Protein AF-A0A7J4ABH6-F1 (afdb_monomer_lite)

Structure (mmCIF, N/CA/C/O backbone):
data_AF-A0A7J4ABH6-F1
#
_entry.id   AF-A0A7J4ABH6-F1
#
loop_
_atom_site.group_PDB
_atom_site.id
_atom_site.type_symbol
_atom_site.label_atom_id
_atom_site.label_alt_id
_atom_site.label_comp_id
_atom_site.label_asym_id
_atom_site.label_entity_id
_atom_site.label_seq_id
_atom_site.pdbx_PDB_ins_code
_atom_site.Cartn_x
_atom_site.Cartn_y
_atom_site.Cartn_z
_atom_site.occupancy
_atom_site.B_iso_or_equiv
_atom_site.auth_seq_id
_atom_site.auth_comp_id
_atom_site.auth_asym_id
_atom_site.auth_atom_id
_atom_site.pdbx_PDB_model_num
ATOM 1 N N . MET A 1 1 ? -13.535 11.630 17.125 1.00 66.50 1 MET A N 1
ATOM 2 C CA . MET A 1 1 ? -12.906 10.490 16.411 1.00 66.50 1 MET A CA 1
ATOM 3 C C . MET A 1 1 ? -11.639 10.083 17.143 1.00 66.50 1 MET A C 1
ATOM 5 O O . MET A 1 1 ? -10.969 10.956 17.675 1.00 66.50 1 MET A O 1
ATOM 9 N N . LYS A 1 2 ? -11.321 8.786 17.200 1.00 84.56 2 LYS A N 1
ATOM 10 C CA . LYS A 1 2 ? -10.093 8.298 17.848 1.00 84.56 2 LYS A CA 1
ATOM 11 C C . LYS A 1 2 ? -8.873 8.510 16.950 1.00 84.56 2 LYS A C 1
ATOM 13 O O . LYS A 1 2 ? -9.025 8.605 15.733 1.00 84.56 2 LYS A O 1
ATOM 18 N N . SER A 1 3 ? -7.677 8.563 17.536 1.00 87.75 3 SER A N 1
ATOM 19 C CA . SER A 1 3 ? -6.428 8.831 16.804 1.00 87.75 3 SER A CA 1
ATOM 20 C C . SER A 1 3 ? -6.201 7.849 15.651 1.00 87.75 3 SER A C 1
ATOM 22 O O . SER A 1 3 ? -5.916 8.278 14.538 1.00 87.75 3 SER A O 1
ATOM 24 N N . HIS A 1 4 ? -6.423 6.551 15.869 1.00 89.44 4 HIS A N 1
ATOM 25 C CA . HIS A 1 4 ? -6.287 5.533 14.823 1.00 89.44 4 HIS A CA 1
ATOM 26 C C . HIS A 1 4 ? -7.290 5.709 13.667 1.00 89.44 4 HIS A C 1
ATOM 28 O O . HIS A 1 4 ? -6.934 5.428 12.527 1.00 89.44 4 HIS A O 1
ATOM 34 N N . ASN A 1 5 ? -8.501 6.227 13.920 1.00 90.94 5 ASN A N 1
ATOM 35 C CA . ASN A 1 5 ? -9.477 6.527 12.861 1.00 90.94 5 ASN A CA 1
ATOM 36 C C . ASN A 1 5 ? -8.990 7.670 11.971 1.00 90.94 5 ASN A C 1
ATOM 38 O O . ASN A 1 5 ? -9.076 7.578 10.752 1.00 90.94 5 ASN A O 1
ATOM 42 N N . ILE A 1 6 ? -8.486 8.746 12.585 1.00 93.38 6 ILE A N 1
ATOM 43 C CA . ILE A 1 6 ? -7.986 9.924 11.863 1.00 93.38 6 ILE A CA 1
ATOM 44 C C . ILE A 1 6 ? -6.746 9.542 11.054 1.00 93.38 6 ILE A C 1
ATOM 46 O O . ILE A 1 6 ? -6.682 9.817 9.860 1.00 93.38 6 ILE A O 1
ATOM 50 N N . LEU A 1 7 ? -5.791 8.858 11.688 1.00 94.75 7 LEU A N 1
ATOM 51 C CA . LEU A 1 7 ? -4.572 8.407 11.025 1.00 94.75 7 LEU A CA 1
ATOM 52 C C . LEU A 1 7 ? -4.894 7.423 9.901 1.00 94.75 7 LEU A C 1
ATOM 54 O O . LEU A 1 7 ? -4.416 7.609 8.791 1.00 94.75 7 LEU A O 1
ATOM 58 N N . GLY A 1 8 ? -5.757 6.433 10.132 1.00 94.06 8 GLY A N 1
ATOM 59 C CA . GLY A 1 8 ? -6.174 5.502 9.086 1.00 94.06 8 GLY A CA 1
ATOM 60 C C . GLY A 1 8 ? -6.816 6.224 7.902 1.00 94.06 8 GLY A C 1
ATOM 61 O O . GLY A 1 8 ? -6.382 6.036 6.769 1.00 94.06 8 GLY A O 1
ATOM 62 N N . LEU A 1 9 ? -7.771 7.126 8.157 1.00 95.69 9 LEU A N 1
ATOM 63 C CA . LEU A 1 9 ? -8.403 7.938 7.113 1.00 95.69 9 LEU A CA 1
ATOM 64 C C . LEU A 1 9 ? -7.367 8.703 6.280 1.00 95.69 9 LEU A C 1
ATOM 66 O O . LEU A 1 9 ? -7.374 8.582 5.054 1.00 95.69 9 LEU A O 1
ATOM 70 N N . ILE A 1 10 ? -6.467 9.444 6.932 1.00 96.56 10 ILE A N 1
ATOM 71 C CA . ILE A 1 10 ? -5.461 10.278 6.259 1.00 96.56 10 ILE A CA 1
ATOM 72 C C . ILE A 1 10 ? -4.455 9.401 5.509 1.00 96.56 10 ILE A C 1
ATOM 74 O O . ILE A 1 10 ? -4.190 9.628 4.331 1.00 96.56 10 ILE A O 1
ATOM 78 N N . GLY A 1 11 ? -3.927 8.365 6.159 1.00 96.56 11 GLY A N 1
ATOM 79 C CA . GLY A 1 11 ? -2.943 7.463 5.571 1.00 96.56 11 GLY A CA 1
ATOM 80 C C . GLY A 1 11 ? -3.470 6.771 4.315 1.00 96.56 11 GLY A C 1
ATOM 81 O O . GLY A 1 11 ? -2.746 6.657 3.325 1.00 96.56 11 GLY A O 1
ATOM 82 N N . PHE A 1 12 ? -4.742 6.366 4.309 1.00 97.62 12 PHE A N 1
ATOM 83 C CA . PHE A 1 12 ? -5.376 5.789 3.125 1.00 97.62 12 PHE A CA 1
ATOM 84 C C . PHE A 1 12 ? -5.739 6.823 2.051 1.00 97.62 12 PHE A C 1
ATOM 86 O O . PHE A 1 12 ? -5.682 6.482 0.873 1.00 97.62 12 PHE A O 1
ATOM 93 N N . ILE A 1 13 ? -6.007 8.088 2.398 1.00 97.94 13 ILE A N 1
ATOM 94 C CA . ILE A 1 13 ? -6.129 9.167 1.397 1.00 97.94 13 ILE A CA 1
ATOM 95 C C . ILE A 1 13 ? -4.805 9.352 0.650 1.00 97.94 13 ILE A C 1
ATOM 97 O O . ILE A 1 13 ? -4.796 9.353 -0.577 1.00 97.94 13 ILE A O 1
ATOM 101 N N . PHE A 1 14 ? -3.674 9.414 1.360 1.00 97.25 14 PHE A N 1
ATOM 102 C CA . PHE A 1 14 ? -2.357 9.467 0.715 1.00 97.25 14 PHE A CA 1
ATOM 103 C C . PHE A 1 14 ? -2.072 8.216 -0.133 1.00 97.25 14 PHE A C 1
ATOM 105 O O . PHE A 1 14 ? -1.463 8.318 -1.198 1.00 97.25 14 PHE A O 1
ATOM 112 N N . SER A 1 15 ? -2.552 7.039 0.284 1.00 96.69 15 SER A N 1
ATOM 113 C CA . SER A 1 15 ? -2.468 5.822 -0.538 1.00 96.69 15 SER A CA 1
ATOM 114 C C . SER A 1 15 ? -3.276 5.950 -1.831 1.00 96.69 15 SER A C 1
ATOM 116 O O . SER A 1 15 ? -2.798 5.545 -2.885 1.00 96.69 15 SER A O 1
ATOM 118 N N . ALA A 1 16 ? -4.486 6.514 -1.762 1.00 97.12 16 ALA A N 1
ATOM 119 C CA . ALA A 1 16 ? -5.328 6.737 -2.931 1.00 97.12 16 ALA A CA 1
ATOM 120 C C . ALA A 1 16 ? -4.689 7.748 -3.890 1.00 97.12 16 ALA A C 1
ATOM 122 O O . ALA A 1 16 ? -4.628 7.489 -5.085 1.00 97.12 16 ALA A O 1
ATOM 123 N N . ILE A 1 17 ? -4.143 8.852 -3.367 1.00 95.56 17 ILE A N 1
ATOM 124 C CA . ILE A 1 17 ? -3.407 9.845 -4.162 1.00 95.56 17 ILE A CA 1
ATOM 125 C C . ILE A 1 17 ? -2.201 9.192 -4.844 1.00 95.56 17 ILE A C 1
ATOM 127 O O . ILE A 1 17 ? -2.021 9.358 -6.047 1.00 95.56 17 ILE A O 1
ATOM 131 N N . ALA A 1 18 ? -1.412 8.401 -4.110 1.00 94.19 18 ALA A N 1
ATOM 132 C CA . ALA A 1 18 ? -0.262 7.697 -4.673 1.00 94.19 18 ALA A CA 1
ATOM 133 C C . ALA A 1 18 ? -0.680 6.735 -5.792 1.00 94.19 18 ALA A C 1
ATOM 135 O O . ALA A 1 18 ? -0.035 6.687 -6.835 1.00 94.19 18 ALA A O 1
ATOM 136 N N . ALA A 1 19 ? -1.782 6.007 -5.596 1.00 94.62 19 ALA A N 1
ATOM 137 C CA . ALA A 1 19 ? -2.297 5.071 -6.581 1.00 94.62 19 ALA A CA 1
ATOM 138 C C . ALA A 1 19 ? -2.854 5.776 -7.830 1.00 94.62 19 ALA A C 1
ATOM 140 O O . ALA A 1 19 ? -2.557 5.355 -8.941 1.00 94.62 19 ALA A O 1
ATOM 141 N N . ILE A 1 20 ? -3.592 6.879 -7.670 1.00 94.44 20 ILE A N 1
ATOM 142 C CA . ILE A 1 20 ? -4.087 7.695 -8.792 1.00 94.44 20 ILE A CA 1
ATOM 143 C C . ILE A 1 20 ? -2.915 8.257 -9.596 1.00 94.44 20 ILE A C 1
ATOM 145 O O . ILE A 1 20 ? -2.912 8.170 -10.820 1.00 94.44 20 ILE A O 1
ATOM 149 N N . LEU A 1 21 ? -1.897 8.786 -8.916 1.00 92.00 21 LEU A N 1
ATOM 150 C CA . LEU A 1 21 ? -0.690 9.278 -9.570 1.00 92.00 21 LEU A CA 1
ATOM 151 C C . LEU A 1 21 ? 0.060 8.150 -10.290 1.00 92.00 21 LEU A C 1
ATOM 153 O O . LEU A 1 21 ? 0.483 8.349 -11.425 1.00 92.00 21 LEU A O 1
ATOM 157 N N . GLY A 1 22 ? 0.166 6.967 -9.679 1.00 88.62 22 GLY A N 1
ATOM 158 C CA . GLY A 1 22 ? 0.787 5.780 -10.277 1.00 88.62 22 GLY A CA 1
ATOM 159 C C . GLY A 1 22 ? 0.017 5.201 -11.467 1.00 88.62 22 GLY A C 1
ATOM 160 O O . GLY A 1 22 ? 0.624 4.613 -12.355 1.00 88.62 22 GLY A O 1
ATOM 161 N N . ALA A 1 23 ? -1.299 5.421 -11.545 1.00 88.88 23 ALA A N 1
ATOM 162 C CA . ALA A 1 23 ? -2.092 5.060 -12.719 1.00 88.88 23 ALA A CA 1
ATOM 163 C C . ALA A 1 23 ? -1.758 5.924 -13.949 1.00 88.88 23 ALA A C 1
ATOM 165 O O . ALA A 1 23 ? -2.082 5.536 -15.074 1.00 88.88 23 ALA A O 1
ATOM 166 N N . THR A 1 24 ? -1.116 7.080 -13.747 1.00 82.56 24 THR A N 1
ATOM 167 C CA . THR A 1 24 ? -0.718 8.009 -14.810 1.00 82.56 24 THR A CA 1
ATOM 168 C C . THR A 1 24 ? 0.786 7.932 -15.086 1.00 82.56 24 THR A C 1
ATOM 170 O O . THR A 1 24 ? 1.598 7.920 -14.164 1.00 82.56 24 THR A O 1
ATOM 173 N N . ILE A 1 25 ? 1.174 7.964 -16.364 1.00 61.56 25 ILE A N 1
ATOM 174 C CA . ILE A 1 25 ? 2.583 7.896 -16.799 1.00 61.56 25 ILE A CA 1
ATOM 175 C C . ILE A 1 25 ? 3.421 9.054 -16.214 1.00 61.56 25 ILE A C 1
ATOM 177 O O . ILE A 1 25 ? 4.565 8.856 -15.817 1.00 61.56 25 ILE A O 1
ATOM 181 N N . PHE A 1 26 ? 2.844 10.256 -16.093 1.00 53.44 26 PHE A N 1
ATOM 182 C CA . PHE A 1 26 ? 3.540 11.458 -15.606 1.00 53.44 26 PHE A CA 1
ATOM 183 C C . PHE A 1 26 ? 3.510 11.631 -14.075 1.00 53.44 26 PHE A C 1
ATOM 185 O O . PHE A 1 26 ? 4.311 12.385 -13.522 1.00 53.44 26 PHE A O 1
ATOM 192 N N . GLY A 1 27 ? 2.596 10.953 -13.372 1.00 58.28 27 GLY A N 1
ATOM 193 C CA . GLY A 1 27 ? 2.391 11.120 -11.929 1.00 58.28 27 GLY A CA 1
ATOM 194 C C . GLY A 1 27 ? 3.262 10.220 -11.053 1.00 58.28 27 GLY A C 1
ATOM 195 O O . GLY A 1 27 ? 3.407 10.496 -9.861 1.00 58.28 27 GLY A O 1
ATOM 196 N N . ALA A 1 28 ? 3.873 9.174 -11.620 1.00 61.91 28 ALA A N 1
ATOM 197 C CA . ALA A 1 28 ? 4.574 8.135 -10.864 1.00 61.91 28 ALA A CA 1
ATOM 198 C C . ALA A 1 28 ? 5.651 8.686 -9.908 1.00 61.91 28 ALA A C 1
ATOM 200 O O . ALA A 1 28 ? 5.764 8.218 -8.776 1.00 61.91 28 ALA A O 1
ATOM 201 N N . LEU A 1 29 ? 6.385 9.731 -10.313 1.00 66.81 29 LEU A N 1
ATOM 202 C CA . LEU A 1 29 ? 7.444 10.337 -9.496 1.00 66.81 29 LEU A CA 1
ATOM 203 C C . LEU A 1 29 ? 6.886 11.091 -8.273 1.00 66.81 29 LEU A C 1
ATOM 205 O O . LEU A 1 29 ? 7.428 10.995 -7.174 1.00 66.81 29 LEU A O 1
ATOM 209 N N . TYR A 1 30 ? 5.750 11.773 -8.436 1.00 71.19 30 TYR A N 1
ATOM 210 C CA . TYR A 1 30 ? 5.037 12.446 -7.344 1.00 71.19 30 TYR A CA 1
ATOM 211 C C . TYR A 1 30 ? 4.323 11.452 -6.416 1.00 71.19 30 TYR A C 1
ATOM 213 O O . TYR A 1 30 ? 4.117 11.731 -5.231 1.00 71.19 30 TYR A O 1
ATOM 221 N N . GLY A 1 31 ? 4.001 10.261 -6.931 1.00 80.50 31 GLY A N 1
ATOM 222 C CA . GLY A 1 31 ? 3.424 9.162 -6.163 1.00 80.50 31 GLY A CA 1
ATOM 223 C C . GLY A 1 31 ? 4.310 8.699 -5.003 1.00 80.50 31 GLY A C 1
ATOM 224 O O . GLY A 1 31 ? 3.774 8.331 -3.961 1.00 80.50 31 GLY A O 1
ATOM 225 N N . PHE A 1 32 ? 5.643 8.793 -5.122 1.00 85.31 32 PHE A N 1
ATOM 226 C CA . PHE A 1 32 ? 6.584 8.356 -4.078 1.00 85.31 32 PHE A CA 1
ATOM 227 C C . PHE A 1 32 ? 6.391 9.091 -2.751 1.00 85.31 32 PHE A C 1
ATOM 229 O O . PHE A 1 32 ? 6.304 8.456 -1.702 1.00 85.31 32 PHE A O 1
ATOM 236 N N . ILE A 1 33 ? 6.280 10.422 -2.774 1.00 90.06 33 ILE A N 1
ATOM 237 C CA . ILE A 1 33 ? 6.125 11.212 -1.542 1.00 90.06 33 ILE A CA 1
ATOM 238 C C . ILE A 1 33 ? 4.822 10.818 -0.840 1.00 90.06 33 ILE A C 1
ATOM 240 O O . ILE A 1 33 ? 4.812 10.503 0.351 1.00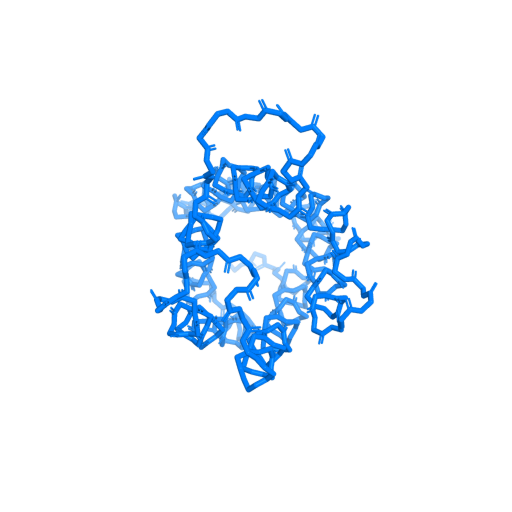 90.06 33 ILE A O 1
ATOM 244 N N . SER A 1 34 ? 3.730 10.764 -1.605 1.00 93.12 34 SER A N 1
ATOM 245 C CA . SER A 1 34 ? 2.419 10.363 -1.098 1.00 93.12 34 SER A CA 1
ATOM 246 C C . SER A 1 34 ? 2.435 8.930 -0.554 1.00 93.12 34 SER A C 1
ATOM 248 O O . SER A 1 34 ? 1.878 8.656 0.509 1.00 93.12 34 SER A O 1
ATOM 250 N N . TRP A 1 35 ? 3.122 8.011 -1.234 1.00 94.06 35 TRP A N 1
ATOM 251 C CA . TRP A 1 35 ? 3.239 6.619 -0.811 1.00 94.06 35 TRP A CA 1
ATOM 252 C C . TRP A 1 35 ? 4.050 6.471 0.481 1.00 94.06 35 TRP A C 1
ATOM 254 O O . TRP A 1 35 ? 3.607 5.777 1.397 1.00 94.06 35 TRP A O 1
ATOM 264 N N . GLY A 1 36 ? 5.175 7.180 0.608 1.00 94.81 36 GLY A N 1
ATOM 265 C CA . GLY A 1 36 ? 5.994 7.182 1.821 1.00 94.81 36 GLY A CA 1
ATOM 266 C C . GLY A 1 36 ? 5.227 7.703 3.039 1.00 94.81 36 GLY A C 1
ATOM 267 O O . GLY A 1 36 ? 5.176 7.035 4.073 1.00 94.81 36 GLY A O 1
ATOM 268 N N . ILE A 1 37 ? 4.544 8.846 2.896 1.00 96.25 37 ILE A N 1
ATOM 269 C CA . ILE A 1 37 ? 3.674 9.401 3.948 1.00 96.25 37 ILE A CA 1
ATOM 270 C C . ILE A 1 37 ? 2.576 8.395 4.316 1.00 96.25 37 ILE A C 1
ATOM 272 O O . ILE A 1 37 ? 2.324 8.135 5.495 1.00 96.25 37 ILE A O 1
ATOM 276 N N . SER A 1 38 ? 1.949 7.787 3.307 1.00 97.38 38 SER A N 1
ATOM 277 C CA . SER A 1 38 ? 0.909 6.782 3.500 1.00 97.38 38 SER A CA 1
ATOM 278 C C . SER A 1 38 ? 1.395 5.585 4.321 1.00 97.38 38 SER A C 1
ATOM 280 O O . SER A 1 38 ? 0.716 5.197 5.271 1.00 97.38 38 SER A O 1
ATOM 282 N N . ILE A 1 39 ? 2.562 5.016 3.993 1.00 97.88 39 ILE A N 1
ATOM 283 C CA . ILE A 1 39 ? 3.151 3.874 4.710 1.00 97.88 39 ILE A CA 1
ATOM 284 C C . ILE A 1 39 ? 3.299 4.196 6.198 1.00 97.88 39 ILE A C 1
ATOM 286 O O . ILE A 1 39 ? 2.814 3.434 7.036 1.00 97.88 39 ILE A O 1
ATOM 290 N N . LEU A 1 40 ? 3.906 5.336 6.536 1.00 97.75 40 LEU A N 1
ATOM 291 C CA . LEU A 1 40 ? 4.148 5.722 7.928 1.00 97.75 40 LEU A CA 1
ATOM 292 C C . LEU A 1 40 ? 2.836 5.867 8.705 1.00 97.75 40 LEU A C 1
ATOM 294 O O . LEU A 1 40 ? 2.656 5.260 9.763 1.00 97.75 40 LEU A O 1
ATOM 298 N N . ILE A 1 41 ? 1.891 6.629 8.154 1.00 97.75 41 ILE A N 1
ATOM 299 C CA . ILE A 1 41 ? 0.630 6.929 8.833 1.00 97.75 41 ILE A CA 1
ATOM 300 C C . ILE A 1 41 ? -0.227 5.662 8.986 1.00 97.75 41 ILE A C 1
ATOM 302 O O . ILE A 1 41 ? -0.759 5.411 10.072 1.00 97.75 41 ILE A O 1
ATOM 306 N N . ARG A 1 42 ? -0.347 4.833 7.937 1.00 96.75 42 ARG A N 1
ATOM 307 C CA . ARG A 1 42 ? -1.145 3.593 7.983 1.00 96.75 42 ARG A CA 1
ATOM 308 C C . ARG A 1 42 ? -0.557 2.564 8.936 1.00 96.75 42 ARG A C 1
ATOM 310 O O . ARG A 1 42 ? -1.311 1.917 9.659 1.00 96.75 42 ARG A O 1
ATOM 317 N N . SER A 1 43 ? 0.768 2.453 8.988 1.00 97.94 43 SER A N 1
ATOM 318 C CA . SER A 1 43 ? 1.450 1.570 9.939 1.00 97.94 43 SER A CA 1
ATOM 319 C C . SER A 1 43 ? 1.069 1.913 11.377 1.00 97.94 43 SER A C 1
ATOM 321 O O . SER A 1 43 ? 0.633 1.048 12.137 1.00 97.94 43 SER A O 1
ATOM 323 N N . ILE A 1 44 ? 1.137 3.200 11.733 1.00 97.62 44 ILE A N 1
ATOM 324 C CA . ILE A 1 44 ? 0.754 3.684 13.065 1.00 97.62 44 ILE A CA 1
ATOM 325 C C . ILE A 1 44 ? -0.741 3.449 13.318 1.00 97.62 44 ILE A C 1
ATOM 327 O O . ILE A 1 44 ? -1.112 2.987 14.398 1.00 97.62 44 ILE A O 1
ATOM 331 N N . ALA A 1 45 ? -1.603 3.721 12.333 1.00 96.88 45 ALA A N 1
ATOM 332 C CA . ALA A 1 45 ? -3.044 3.509 12.457 1.00 96.88 45 ALA A CA 1
ATOM 333 C C . ALA A 1 45 ? -3.390 2.048 12.792 1.00 96.88 45 ALA A C 1
ATOM 335 O O . ALA A 1 45 ? -4.154 1.802 13.727 1.00 96.88 45 ALA A O 1
ATOM 336 N N . TRP A 1 46 ? -2.784 1.085 12.092 1.00 97.62 46 TRP A N 1
ATOM 337 C CA . TRP A 1 46 ? -2.970 -0.345 12.348 1.00 97.62 46 TRP A CA 1
ATOM 338 C C . TRP A 1 46 ? -2.457 -0.777 13.726 1.00 97.62 46 TRP A C 1
ATOM 340 O O . TRP A 1 46 ? -3.160 -1.485 14.450 1.00 97.62 46 TRP A O 1
ATOM 350 N N . ILE A 1 47 ? -1.277 -0.300 14.136 1.00 97.81 47 ILE A N 1
ATOM 351 C CA . ILE A 1 47 ? -0.707 -0.594 15.461 1.00 97.81 47 ILE A CA 1
ATOM 352 C C . ILE A 1 47 ? -1.624 -0.073 16.573 1.00 97.81 47 ILE A C 1
ATOM 354 O O . ILE A 1 47 ? -1.906 -0.782 17.540 1.00 97.81 47 ILE A O 1
ATOM 358 N N . LEU A 1 48 ? -2.119 1.159 16.448 1.00 95.81 48 LEU A N 1
ATOM 359 C CA . LEU A 1 48 ? -3.025 1.743 17.437 1.00 95.81 48 LEU A CA 1
ATOM 360 C C . LEU A 1 48 ? -4.381 1.027 17.462 1.00 95.81 48 LEU A C 1
ATOM 362 O O . LEU A 1 48 ? -4.898 0.750 18.544 1.00 95.81 48 LEU A O 1
ATOM 366 N N . LEU A 1 49 ? -4.925 0.669 16.294 1.00 94.44 49 LEU A N 1
ATOM 367 C CA . LEU A 1 49 ? -6.150 -0.126 16.198 1.00 94.44 49 LEU A CA 1
ATOM 368 C C . LEU A 1 49 ? -5.980 -1.499 16.867 1.00 94.44 49 LEU A C 1
ATOM 370 O O . LEU A 1 49 ? -6.887 -1.967 17.555 1.00 94.44 49 LEU A O 1
ATOM 374 N N . SER A 1 50 ? -4.807 -2.126 16.727 1.00 95.50 50 SER A N 1
ATOM 375 C CA . SER A 1 50 ? -4.479 -3.382 17.408 1.00 95.50 50 SER A CA 1
ATOM 376 C C . SER A 1 50 ? -4.549 -3.262 18.921 1.00 95.50 50 SER A C 1
ATOM 378 O O . SER A 1 50 ? -5.081 -4.162 1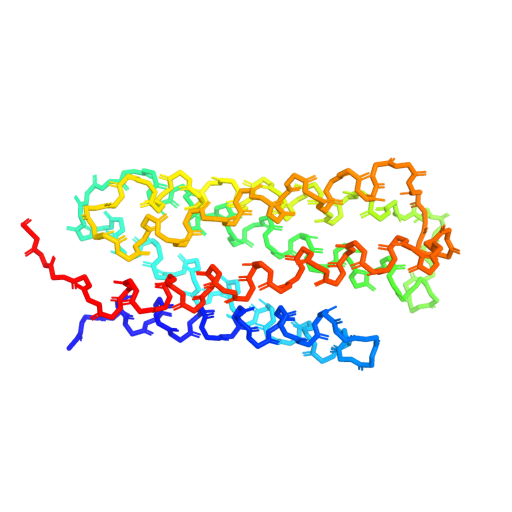9.566 1.00 95.50 50 SER A O 1
ATOM 380 N N . LYS A 1 51 ? -4.001 -2.184 19.492 1.00 92.12 51 LYS A N 1
ATOM 381 C CA . LYS A 1 51 ? -4.016 -1.960 20.945 1.00 92.12 51 LYS A CA 1
ATOM 382 C C . LYS A 1 51 ? -5.434 -1.760 21.463 1.00 92.12 51 LYS A C 1
ATOM 384 O O . LYS A 1 51 ? -5.746 -2.176 22.570 1.00 92.12 51 LYS A O 1
ATOM 389 N N . GLU A 1 52 ? -6.289 -1.133 20.662 1.00 90.56 52 GLU A N 1
ATOM 390 C CA . GLU A 1 52 ? -7.667 -0.877 21.055 1.00 90.56 52 GLU A CA 1
ATOM 391 C C . GLU A 1 52 ? -8.576 -2.105 20.940 1.00 90.56 52 GLU A C 1
ATOM 393 O O . GLU A 1 52 ? -9.404 -2.325 21.821 1.00 90.56 52 GLU A O 1
ATOM 398 N N . ILE A 1 53 ? -8.457 -2.871 19.854 1.00 90.44 53 ILE A N 1
ATOM 399 C CA . ILE A 1 53 ? -9.327 -4.026 19.579 1.00 90.44 53 ILE A CA 1
ATOM 400 C C . ILE A 1 53 ? -8.748 -5.328 20.164 1.00 90.44 53 ILE A C 1
ATOM 402 O O . ILE A 1 53 ? -9.470 -6.310 20.314 1.00 90.44 53 ILE A O 1
ATOM 406 N N . GLY A 1 54 ? -7.454 -5.365 20.492 1.00 90.69 54 GLY A N 1
ATOM 407 C CA . GLY A 1 54 ? -6.773 -6.552 21.020 1.00 90.69 54 GLY A CA 1
ATOM 408 C C . GLY A 1 54 ? -6.457 -7.622 19.966 1.00 90.69 54 GLY A C 1
ATOM 409 O O . GLY A 1 54 ? -6.189 -8.768 20.312 1.00 90.69 54 GLY A O 1
ATOM 410 N N . LYS A 1 55 ? -6.492 -7.284 18.669 1.00 93.62 55 LYS A N 1
ATOM 411 C CA . LYS A 1 55 ? -6.235 -8.230 17.566 1.00 93.62 55 LYS A CA 1
ATOM 412 C C . LYS A 1 55 ? -4.790 -8.168 17.077 1.00 93.62 55 LYS A C 1
ATOM 414 O O . LYS A 1 55 ? -4.430 -7.245 16.355 1.00 93.62 55 LYS A O 1
ATOM 419 N N . VAL A 1 56 ? -4.011 -9.212 17.369 1.00 97.00 56 VAL A N 1
ATOM 420 C CA . VAL A 1 56 ? -2.586 -9.337 16.989 1.00 97.00 56 VAL A CA 1
ATOM 421 C C . VAL A 1 56 ? -2.343 -9.163 15.482 1.00 97.00 56 VAL A C 1
ATOM 423 O O . VAL A 1 56 ? -1.343 -8.567 15.091 1.00 97.00 56 VAL A O 1
ATOM 426 N N . LEU A 1 57 ? -3.274 -9.603 14.626 1.00 97.50 57 LEU A N 1
ATOM 427 C CA . LEU A 1 57 ? -3.171 -9.429 13.171 1.00 97.50 57 LEU A CA 1
ATOM 428 C C . LEU A 1 57 ? -2.965 -7.959 12.758 1.00 97.50 57 LEU A C 1
ATOM 430 O O . LEU A 1 57 ? -2.196 -7.684 11.838 1.00 97.50 57 LEU A O 1
ATOM 434 N N . TYR A 1 58 ? -3.598 -7.007 13.451 1.00 97.25 58 TYR A N 1
ATOM 435 C CA . TYR A 1 58 ? -3.461 -5.579 13.145 1.00 97.25 58 TYR A CA 1
ATOM 436 C C . TYR A 1 58 ? -2.081 -5.043 13.534 1.00 97.25 58 TYR A C 1
ATOM 438 O O . TYR A 1 58 ? -1.516 -4.229 12.809 1.00 97.25 58 TYR A O 1
ATOM 446 N N . LEU A 1 59 ? -1.502 -5.536 14.635 1.00 98.25 59 LEU A N 1
ATOM 447 C CA . LEU A 1 59 ? -0.132 -5.205 15.026 1.00 98.25 59 LEU A CA 1
ATOM 448 C C . LEU A 1 59 ? 0.861 -5.694 13.971 1.00 98.25 59 LEU A C 1
ATOM 450 O O . LEU A 1 59 ? 1.691 -4.915 13.508 1.00 98.25 59 LEU A O 1
ATOM 454 N N . ILE A 1 60 ? 0.736 -6.962 13.564 1.00 98.38 60 ILE A N 1
ATOM 455 C CA . ILE A 1 60 ? 1.589 -7.559 12.527 1.00 98.38 60 ILE A CA 1
ATOM 456 C C . ILE A 1 60 ? 1.445 -6.774 11.222 1.00 98.38 60 ILE A C 1
ATOM 458 O O . ILE A 1 60 ? 2.447 -6.410 10.617 1.00 98.38 60 ILE A O 1
ATOM 462 N N . THR A 1 61 ? 0.213 -6.447 10.825 1.00 98.25 61 THR A N 1
ATOM 463 C CA . THR A 1 61 ? -0.054 -5.651 9.620 1.00 98.25 61 THR A CA 1
ATOM 464 C C . THR A 1 61 ? 0.648 -4.302 9.688 1.00 98.25 61 THR A C 1
ATOM 466 O O . THR A 1 61 ? 1.360 -3.951 8.757 1.00 98.25 61 THR A O 1
ATOM 469 N N . GLY A 1 62 ? 0.529 -3.567 10.795 1.00 98.19 62 GLY A N 1
ATOM 470 C CA . GLY A 1 62 ? 1.190 -2.271 10.927 1.00 98.19 62 GLY A CA 1
ATOM 471 C C . GLY A 1 62 ? 2.721 -2.351 10.889 1.00 98.19 62 GLY A C 1
ATOM 472 O O . GLY A 1 62 ? 3.354 -1.520 10.244 1.00 98.19 62 GLY A O 1
ATOM 473 N N . ILE A 1 63 ? 3.326 -3.367 11.513 1.00 98.50 63 ILE A N 1
ATOM 474 C CA . ILE A 1 63 ? 4.784 -3.578 11.474 1.00 98.50 63 ILE A CA 1
ATOM 475 C C . ILE A 1 63 ? 5.250 -3.947 10.060 1.00 98.50 63 ILE A C 1
ATOM 477 O O . ILE A 1 63 ? 6.239 -3.401 9.572 1.00 98.50 63 ILE A O 1
ATOM 481 N N . ILE A 1 64 ? 4.541 -4.854 9.386 1.00 98.44 64 ILE A N 1
ATOM 482 C CA . ILE A 1 64 ? 4.917 -5.305 8.045 1.00 98.44 64 ILE A CA 1
ATOM 483 C C . ILE A 1 64 ? 4.694 -4.202 7.011 1.00 98.44 64 ILE A C 1
ATOM 485 O O . ILE A 1 64 ? 5.567 -4.005 6.173 1.00 98.44 64 ILE A O 1
ATOM 489 N N . VAL A 1 65 ? 3.606 -3.428 7.097 1.00 98.38 65 VAL A N 1
ATOM 490 C CA . VAL A 1 65 ? 3.412 -2.239 6.249 1.00 98.38 65 VAL A CA 1
ATOM 491 C C . VAL A 1 65 ? 4.579 -1.272 6.414 1.00 98.38 65 VAL A C 1
ATOM 493 O O . VAL A 1 65 ? 5.073 -0.771 5.410 1.00 98.38 65 VAL A O 1
ATOM 496 N N . LEU A 1 66 ? 5.080 -1.058 7.634 1.00 98.38 66 LEU A N 1
ATOM 497 C CA . LEU A 1 66 ? 6.220 -0.174 7.857 1.00 98.38 66 LEU A CA 1
ATOM 498 C C . LEU A 1 66 ? 7.492 -0.712 7.197 1.00 98.38 66 LEU A C 1
ATOM 500 O O . LEU A 1 66 ? 8.101 -0.028 6.380 1.00 98.38 66 LEU A O 1
ATOM 504 N N . ILE A 1 67 ? 7.886 -1.940 7.542 1.00 98.19 67 ILE A N 1
ATOM 505 C CA . ILE A 1 67 ? 9.158 -2.523 7.099 1.00 98.19 67 ILE A CA 1
ATOM 506 C C . ILE A 1 67 ? 9.132 -2.771 5.591 1.00 98.19 67 ILE A C 1
ATOM 508 O O . ILE A 1 67 ? 9.972 -2.258 4.856 1.00 98.19 67 ILE A O 1
ATOM 512 N N . PHE A 1 68 ? 8.150 -3.531 5.109 1.00 98.31 68 PHE A N 1
ATOM 513 C CA . PHE A 1 68 ? 8.072 -3.912 3.702 1.00 98.31 68 PHE A CA 1
ATOM 514 C C . PHE A 1 68 ? 7.628 -2.741 2.830 1.00 98.31 68 PHE A C 1
ATOM 516 O O . PHE A 1 68 ? 8.041 -2.674 1.677 1.00 98.31 68 PHE A O 1
ATOM 523 N N . GLY A 1 69 ? 6.852 -1.793 3.363 1.00 97.31 69 GLY A N 1
ATOM 524 C CA . GLY A 1 69 ? 6.529 -0.554 2.662 1.00 97.31 69 GLY A CA 1
ATOM 525 C C . GLY A 1 69 ? 7.767 0.297 2.413 1.00 97.31 69 GLY A C 1
ATOM 526 O O . GLY A 1 69 ? 8.005 0.680 1.270 1.00 97.31 69 GLY A O 1
ATOM 527 N N . ILE A 1 70 ? 8.589 0.539 3.444 1.00 96.69 70 ILE A N 1
ATOM 528 C CA . ILE A 1 70 ? 9.850 1.282 3.293 1.00 96.69 70 ILE A CA 1
ATOM 529 C C . ILE A 1 70 ? 10.796 0.549 2.331 1.00 96.69 70 ILE A C 1
ATOM 531 O O . ILE A 1 70 ? 11.337 1.159 1.414 1.00 96.69 70 ILE A O 1
ATOM 535 N N . LEU A 1 71 ? 10.958 -0.769 2.471 1.00 97.00 71 LEU A N 1
ATOM 536 C CA . LEU A 1 71 ? 11.813 -1.535 1.559 1.00 97.00 71 LEU A CA 1
ATOM 537 C C . LEU A 1 71 ? 11.288 -1.512 0.116 1.00 97.00 71 LEU A C 1
ATOM 539 O O . LEU A 1 71 ? 12.076 -1.394 -0.823 1.00 97.00 71 LEU A O 1
ATOM 543 N N . SER A 1 72 ? 9.971 -1.596 -0.078 1.00 95.69 72 SER A N 1
ATOM 544 C CA . SER A 1 72 ? 9.340 -1.544 -1.398 1.00 95.69 72 SER A CA 1
ATOM 545 C C . SER A 1 72 ? 9.558 -0.186 -2.065 1.00 95.69 72 SER A C 1
ATOM 547 O O . SER A 1 72 ? 10.040 -0.134 -3.194 1.00 95.69 72 SER A O 1
ATOM 549 N N . ILE A 1 73 ? 9.308 0.923 -1.360 1.00 93.12 73 ILE A N 1
ATOM 550 C CA . ILE A 1 73 ? 9.504 2.259 -1.932 1.00 93.12 73 ILE A CA 1
ATOM 551 C C . ILE A 1 73 ? 10.984 2.559 -2.202 1.00 93.12 73 ILE A C 1
ATOM 553 O O . ILE A 1 73 ? 11.313 3.089 -3.263 1.00 93.12 73 ILE A O 1
ATOM 557 N N . SER A 1 74 ? 11.888 2.177 -1.294 1.00 91.62 74 SER A N 1
ATOM 558 C CA . SER A 1 74 ? 13.329 2.373 -1.473 1.00 91.62 74 SER A CA 1
ATOM 559 C C . SER A 1 74 ? 13.875 1.546 -2.635 1.00 91.62 74 SER A C 1
ATOM 561 O O . SER A 1 74 ? 14.617 2.074 -3.460 1.00 91.62 74 SER A O 1
ATOM 563 N N . SER A 1 75 ? 13.483 0.273 -2.744 1.00 92.12 75 SER A N 1
ATOM 564 C CA . SER A 1 75 ? 13.900 -0.573 -3.868 1.00 92.12 75 SER A CA 1
ATOM 565 C C . SER A 1 75 ? 13.325 -0.074 -5.189 1.00 92.12 75 SER A C 1
ATOM 567 O O . SER A 1 75 ? 14.070 0.005 -6.162 1.00 92.12 75 SER A O 1
ATOM 569 N N . LEU A 1 76 ? 12.060 0.360 -5.228 1.00 90.75 76 LEU A N 1
ATOM 570 C CA . LEU A 1 76 ? 11.487 0.946 -6.437 1.00 90.75 76 LEU A CA 1
ATOM 571 C C . LEU A 1 76 ? 12.252 2.205 -6.851 1.00 90.75 76 LEU A C 1
ATOM 573 O O . LEU A 1 76 ? 12.599 2.336 -8.019 1.00 90.75 76 LEU A O 1
ATOM 577 N N . PHE A 1 77 ? 12.569 3.092 -5.903 1.00 88.44 77 PHE A N 1
ATOM 578 C CA . PHE A 1 77 ? 13.309 4.325 -6.176 1.00 88.44 77 PHE A CA 1
ATOM 579 C C . PHE A 1 77 ? 14.691 4.058 -6.789 1.00 88.44 77 PHE A C 1
ATOM 581 O O . PHE A 1 77 ? 15.095 4.769 -7.710 1.00 88.44 77 PHE A O 1
ATOM 588 N N . ILE A 1 78 ? 15.385 3.013 -6.327 1.00 88.94 78 ILE A N 1
ATOM 589 C CA . ILE A 1 78 ? 16.654 2.557 -6.911 1.00 88.94 78 ILE A CA 1
ATOM 590 C C . ILE A 1 78 ? 16.436 2.015 -8.329 1.00 88.94 78 ILE A C 1
ATOM 592 O O . ILE A 1 78 ? 17.173 2.383 -9.241 1.00 88.94 78 ILE A O 1
ATOM 596 N N . VAL A 1 79 ? 15.415 1.172 -8.519 1.00 87.88 79 VAL A N 1
ATOM 597 C CA . VAL A 1 79 ? 15.091 0.543 -9.810 1.00 87.88 79 VAL A CA 1
ATOM 598 C C . VAL A 1 79 ? 14.787 1.584 -10.890 1.00 87.88 79 VAL A C 1
ATOM 600 O O . VAL A 1 79 ? 15.249 1.437 -12.017 1.00 87.88 79 VAL A O 1
ATOM 603 N N . ILE A 1 80 ? 14.052 2.648 -10.556 1.00 85.00 80 ILE A N 1
ATOM 604 C CA . ILE A 1 80 ? 13.691 3.699 -11.522 1.00 85.00 80 ILE A CA 1
ATOM 605 C C . ILE A 1 80 ? 14.772 4.779 -11.699 1.00 85.00 80 ILE A C 1
ATOM 607 O O . ILE A 1 80 ? 14.735 5.511 -12.684 1.00 85.00 80 ILE A O 1
ATOM 611 N N . ASN A 1 81 ? 15.749 4.882 -10.787 1.00 83.12 81 ASN A N 1
ATOM 612 C CA . ASN A 1 81 ? 16.847 5.858 -10.858 1.00 83.12 81 ASN A CA 1
ATOM 613 C C . ASN A 1 81 ? 18.239 5.200 -10.748 1.00 83.12 81 ASN A C 1
ATOM 615 O O . ASN A 1 81 ? 19.040 5.589 -9.888 1.00 83.12 81 ASN A O 1
ATOM 619 N N . PRO A 1 82 ? 18.591 4.242 -11.625 1.00 77.50 82 PRO A N 1
ATOM 620 C CA . PRO A 1 82 ? 19.839 3.484 -11.495 1.00 77.50 82 PRO A CA 1
ATOM 621 C C . PRO A 1 82 ? 21.095 4.374 -11.564 1.00 77.50 82 PRO A C 1
ATOM 623 O O . PRO A 1 82 ? 22.091 4.110 -10.890 1.00 77.50 82 PRO A O 1
ATOM 626 N N . ASN A 1 83 ? 21.030 5.481 -12.313 1.00 78.19 83 ASN A N 1
ATOM 627 C CA . ASN A 1 83 ? 22.151 6.408 -12.506 1.00 78.19 83 ASN A CA 1
ATOM 628 C C . ASN A 1 83 ? 22.524 7.201 -11.242 1.00 78.19 83 ASN A C 1
ATOM 630 O O . ASN A 1 83 ? 23.673 7.622 -11.108 1.00 78.19 83 ASN A O 1
ATOM 634 N N . ILE A 1 84 ? 21.576 7.404 -10.319 1.00 80.50 84 ILE A N 1
ATOM 635 C CA . ILE A 1 84 ? 21.820 8.138 -9.067 1.00 80.50 84 ILE A CA 1
ATOM 636 C C . ILE A 1 84 ? 22.668 7.291 -8.115 1.00 80.50 84 ILE A C 1
ATOM 638 O O . ILE A 1 84 ? 23.563 7.810 -7.454 1.00 80.50 84 ILE A O 1
ATOM 642 N N . PHE A 1 85 ? 22.414 5.982 -8.071 1.00 75.44 85 PHE A N 1
ATOM 643 C CA . PHE A 1 85 ? 23.027 5.089 -7.089 1.00 75.44 85 PHE A CA 1
ATOM 644 C C . PHE A 1 85 ? 24.301 4.396 -7.580 1.00 75.44 85 PHE A C 1
ATOM 646 O O . PHE A 1 85 ? 25.018 3.840 -6.753 1.00 75.44 85 PHE A O 1
ATOM 653 N N . ARG A 1 86 ? 24.599 4.437 -8.891 1.00 75.94 86 ARG A N 1
ATOM 654 C CA . ARG A 1 86 ? 25.809 3.845 -9.510 1.00 75.94 86 ARG A CA 1
ATOM 655 C C . ARG A 1 86 ? 26.104 2.420 -9.017 1.00 75.94 86 ARG A C 1
ATOM 657 O O . ARG A 1 86 ? 27.257 2.050 -8.817 1.00 75.94 86 ARG A O 1
ATOM 664 N N . LEU A 1 87 ? 25.053 1.637 -8.784 1.00 73.44 87 LEU A N 1
ATOM 665 C CA . LEU A 1 87 ? 25.176 0.273 -8.281 1.00 73.44 87 LEU A CA 1
ATOM 666 C C . LEU A 1 87 ? 25.672 -0.644 -9.397 1.00 73.44 87 LEU A C 1
ATOM 668 O O . LEU A 1 87 ? 25.143 -0.614 -10.506 1.00 73.44 87 LEU A O 1
ATOM 672 N N . GLU A 1 88 ? 26.635 -1.507 -9.077 1.00 70.94 88 GLU A N 1
ATOM 673 C CA . GLU A 1 88 ? 27.103 -2.559 -9.990 1.00 70.94 88 GLU A CA 1
ATOM 674 C C . GLU A 1 88 ? 26.016 -3.615 -10.253 1.00 70.94 88 GLU A C 1
ATOM 676 O O . GLU A 1 88 ? 25.978 -4.232 -11.316 1.00 70.94 88 GLU A O 1
ATOM 681 N N . ILE A 1 89 ? 25.092 -3.799 -9.301 1.00 75.38 89 ILE A N 1
ATOM 682 C CA . ILE A 1 89 ? 24.010 -4.784 -9.378 1.00 75.38 89 ILE A CA 1
ATOM 683 C C . ILE A 1 89 ? 22.676 -4.071 -9.611 1.00 75.38 89 ILE A C 1
ATOM 685 O O . ILE A 1 89 ? 22.198 -3.318 -8.759 1.00 75.38 89 ILE A O 1
ATOM 689 N N . LYS A 1 90 ? 22.031 -4.363 -10.748 1.00 82.69 90 LYS A N 1
ATOM 690 C CA . LYS A 1 90 ? 20.660 -3.915 -11.031 1.00 82.69 90 LYS A CA 1
ATOM 691 C C . LYS A 1 90 ? 19.650 -4.734 -10.222 1.00 82.69 90 LYS A C 1
ATOM 693 O O . LYS A 1 90 ? 19.568 -5.954 -10.374 1.00 82.69 90 LYS A O 1
ATOM 698 N N . ILE A 1 91 ? 18.844 -4.054 -9.410 1.00 88.31 91 ILE A N 1
ATOM 699 C CA . ILE A 1 91 ? 17.715 -4.660 -8.695 1.00 88.31 91 ILE A CA 1
ATOM 700 C C . ILE A 1 91 ? 16.588 -4.957 -9.709 1.00 88.31 91 ILE A C 1
ATOM 702 O O . ILE A 1 91 ? 16.257 -4.074 -10.499 1.00 88.31 91 ILE A O 1
ATOM 706 N N . PRO A 1 92 ? 15.993 -6.165 -9.723 1.00 91.75 92 PRO A N 1
ATOM 707 C CA . PRO A 1 92 ? 14.846 -6.462 -10.583 1.00 91.75 92 PRO A CA 1
ATOM 708 C C . PRO A 1 92 ? 13.568 -5.730 -10.143 1.00 91.75 92 PRO A C 1
ATOM 710 O O . PRO A 1 92 ? 13.314 -5.601 -8.943 1.00 91.75 92 PRO A O 1
ATOM 713 N N . ILE A 1 93 ? 12.716 -5.325 -11.091 1.00 91.25 93 ILE A N 1
ATOM 714 C CA . ILE A 1 93 ? 11.433 -4.648 -10.803 1.00 91.25 93 ILE A CA 1
ATOM 715 C C . ILE A 1 93 ? 10.459 -5.538 -10.007 1.00 91.25 93 ILE A C 1
ATOM 717 O O . ILE A 1 93 ? 9.600 -5.031 -9.286 1.00 91.25 93 ILE A O 1
ATOM 721 N N . GLN A 1 94 ? 10.631 -6.864 -10.038 1.00 94.44 94 GLN A N 1
ATOM 722 C CA . GLN A 1 94 ? 9.859 -7.784 -9.201 1.00 94.44 94 GLN A CA 1
ATOM 723 C C . GLN A 1 94 ? 10.086 -7.549 -7.702 1.00 94.44 94 GLN A C 1
ATOM 725 O O . GLN A 1 94 ? 9.172 -7.770 -6.914 1.00 94.44 94 GLN A O 1
ATOM 730 N N . VAL A 1 95 ? 11.275 -7.101 -7.281 1.00 95.12 95 VAL A N 1
ATOM 731 C CA . VAL A 1 95 ? 11.611 -6.930 -5.855 1.00 95.12 95 VAL A CA 1
ATOM 732 C C . VAL A 1 95 ? 10.664 -5.948 -5.153 1.00 95.12 95 VAL A C 1
ATOM 734 O O . VAL A 1 95 ? 10.008 -6.365 -4.191 1.00 95.12 95 VAL A O 1
ATOM 737 N N . PRO A 1 96 ? 10.516 -4.684 -5.604 1.00 94.81 96 PRO A N 1
ATOM 738 C CA . PRO A 1 96 ? 9.568 -3.763 -4.981 1.00 94.81 96 PRO A CA 1
ATOM 739 C C . PRO A 1 96 ? 8.126 -4.273 -5.038 1.00 94.81 96 PRO A C 1
ATOM 741 O O . PRO A 1 96 ? 7.392 -4.096 -4.064 1.00 94.81 96 PRO A O 1
ATOM 744 N N . VAL A 1 97 ? 7.726 -4.942 -6.125 1.00 95.12 97 VAL A N 1
ATOM 745 C CA . VAL A 1 97 ? 6.363 -5.470 -6.306 1.00 95.12 97 VAL A CA 1
ATOM 746 C C . VAL A 1 97 ? 6.066 -6.622 -5.348 1.00 95.12 97 VAL A C 1
ATOM 748 O O . VAL A 1 97 ? 4.996 -6.646 -4.743 1.00 95.12 97 VAL A O 1
ATOM 751 N N . ILE A 1 98 ? 7.008 -7.539 -5.130 1.00 97.25 98 ILE A N 1
ATOM 752 C CA . ILE A 1 98 ? 6.867 -8.639 -4.166 1.00 97.25 98 ILE A CA 1
ATOM 753 C C . ILE A 1 98 ? 6.758 -8.081 -2.745 1.00 97.25 98 ILE A C 1
ATOM 755 O O . ILE A 1 98 ? 5.852 -8.461 -2.003 1.00 97.25 98 ILE A O 1
ATOM 759 N N . LEU A 1 99 ? 7.627 -7.135 -2.374 1.00 97.81 99 LEU A N 1
ATOM 760 C CA . LEU A 1 99 ? 7.575 -6.485 -1.061 1.00 97.81 99 LEU A CA 1
ATOM 761 C C . LEU A 1 99 ? 6.234 -5.771 -0.842 1.00 97.81 99 LEU A C 1
ATOM 763 O O . LEU A 1 99 ? 5.616 -5.926 0.214 1.00 97.81 99 LEU A O 1
AT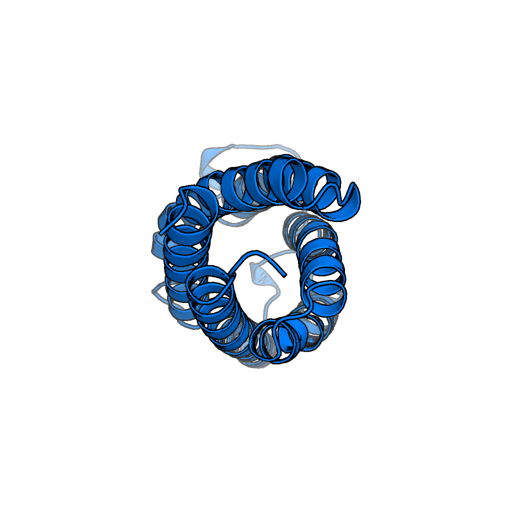OM 767 N N . TRP A 1 100 ? 5.757 -5.054 -1.866 1.00 97.44 100 TRP A N 1
ATOM 768 C CA . TRP A 1 100 ? 4.443 -4.416 -1.866 1.00 97.44 100 TRP A CA 1
ATOM 769 C C . TRP A 1 100 ? 3.306 -5.424 -1.691 1.00 97.44 100 TRP A C 1
ATOM 771 O O . TRP A 1 100 ? 2.392 -5.210 -0.892 1.00 97.44 100 TRP A O 1
ATOM 781 N N . SER A 1 101 ? 3.391 -6.549 -2.396 1.00 98.06 101 SER A N 1
ATOM 782 C CA . SER A 1 101 ? 2.383 -7.608 -2.376 1.00 98.06 101 SER A CA 1
ATOM 783 C C . SER A 1 101 ? 2.268 -8.257 -1.004 1.00 98.06 101 SER A C 1
ATOM 785 O O . SER A 1 101 ? 1.157 -8.481 -0.531 1.00 98.06 101 SER A O 1
ATOM 787 N N . ILE A 1 102 ? 3.398 -8.510 -0.337 1.00 98.06 102 ILE A N 1
ATOM 788 C CA . ILE A 1 102 ? 3.429 -9.126 0.995 1.00 98.06 102 ILE A CA 1
ATOM 789 C C . ILE A 1 102 ? 2.688 -8.255 2.010 1.00 98.06 102 ILE A C 1
ATOM 791 O O . ILE A 1 102 ? 1.787 -8.744 2.698 1.00 98.06 102 ILE A O 1
ATOM 795 N N . TYR A 1 103 ? 3.015 -6.960 2.097 1.00 97.75 103 TYR A N 1
ATOM 796 C CA . TYR A 1 103 ? 2.326 -6.107 3.065 1.00 97.75 103 TYR A CA 1
ATOM 797 C C . TYR A 1 103 ? 0.866 -5.859 2.671 1.00 97.75 103 TYR A C 1
ATOM 799 O O . TYR A 1 103 ? -0.007 -5.843 3.539 1.00 97.75 103 TYR A O 1
ATOM 807 N N . SER A 1 104 ? 0.579 -5.715 1.373 1.00 98.00 104 SER A N 1
ATOM 808 C CA . SER A 1 104 ? -0.779 -5.467 0.875 1.00 98.00 104 SER A CA 1
ATOM 809 C C . SER A 1 104 ? -1.695 -6.670 1.107 1.00 98.00 104 SER A C 1
ATOM 811 O O . SER A 1 104 ? -2.890 -6.505 1.358 1.00 98.00 104 SER A O 1
ATOM 813 N N . PHE A 1 105 ? -1.142 -7.885 1.075 1.00 98.31 105 PHE A N 1
ATOM 814 C CA . PHE A 1 105 ? -1.864 -9.105 1.414 1.00 98.31 105 PHE A CA 1
ATOM 815 C C . PHE A 1 105 ? -2.242 -9.149 2.901 1.00 98.31 105 PHE A C 1
ATOM 817 O O . PHE A 1 105 ? -3.371 -9.504 3.237 1.00 98.31 105 PHE A O 1
ATOM 824 N N . LEU A 1 106 ? -1.356 -8.722 3.807 1.00 97.94 106 LEU A N 1
ATOM 825 C CA . LEU A 1 106 ? -1.705 -8.616 5.229 1.00 97.94 106 LEU A CA 1
ATOM 826 C C . LEU A 1 106 ? -2.764 -7.545 5.500 1.00 97.94 106 LEU A C 1
ATOM 828 O O . LEU A 1 106 ? -3.652 -7.759 6.327 1.00 97.94 106 LEU A O 1
ATOM 832 N N . GLU A 1 107 ? -2.723 -6.422 4.782 1.00 97.31 107 GLU A N 1
ATOM 833 C CA . GLU A 1 107 ? -3.802 -5.434 4.850 1.00 97.31 107 GLU A CA 1
ATOM 834 C C . GLU A 1 107 ? -5.131 -6.014 4.377 1.00 97.31 107 GLU A C 1
ATOM 836 O O . GLU A 1 107 ? -6.140 -5.836 5.055 1.00 97.31 107 GLU A O 1
ATOM 841 N N . PHE A 1 108 ? -5.129 -6.784 3.287 1.00 97.81 108 PHE A N 1
ATOM 842 C CA . PHE A 1 108 ? -6.300 -7.525 2.825 1.00 97.81 108 PHE A CA 1
ATOM 843 C C . PHE A 1 108 ? -6.865 -8.466 3.904 1.00 97.81 108 PHE A C 1
ATOM 845 O O . PHE A 1 108 ? -8.066 -8.420 4.190 1.00 97.81 108 PHE A O 1
ATOM 852 N N . LEU A 1 109 ? -6.016 -9.264 4.562 1.00 97.50 109 LEU A N 1
ATOM 853 C CA . LEU A 1 109 ? -6.450 -10.123 5.670 1.00 97.50 109 LEU A CA 1
ATOM 854 C C . LEU A 1 109 ? -7.032 -9.296 6.827 1.00 97.50 109 LEU A C 1
ATOM 856 O O . LEU A 1 109 ? -8.074 -9.645 7.391 1.00 97.50 109 LEU A O 1
ATOM 860 N N . SER A 1 110 ? -6.407 -8.163 7.152 1.00 96.81 110 SER A N 1
ATOM 861 C CA . SER A 1 110 ? -6.900 -7.245 8.179 1.00 96.81 110 SER A CA 1
ATOM 862 C C . SER A 1 110 ? -8.252 -6.630 7.818 1.00 96.81 110 SER A C 1
ATOM 864 O O . SER A 1 110 ? -9.136 -6.562 8.679 1.00 96.81 110 SER A O 1
ATOM 866 N N . TYR A 1 111 ? -8.463 -6.261 6.554 1.00 96.00 111 TYR A N 1
ATOM 867 C CA . TYR A 1 111 ? -9.740 -5.758 6.055 1.00 96.00 111 TYR A CA 1
ATOM 868 C C . TYR A 1 111 ? -10.861 -6.784 6.219 1.00 96.00 111 TYR A C 1
ATOM 870 O O . TYR A 1 111 ? -11.902 -6.459 6.791 1.00 96.00 111 TYR A O 1
ATOM 878 N N . ILE A 1 112 ? -10.638 -8.032 5.792 1.00 94.94 112 ILE A N 1
ATOM 879 C CA . ILE A 1 112 ? -11.633 -9.108 5.927 1.00 94.94 112 ILE A CA 1
ATOM 880 C C . ILE A 1 112 ? -11.924 -9.409 7.398 1.00 94.94 112 ILE A C 1
ATOM 882 O O . ILE A 1 112 ? -13.073 -9.653 7.768 1.00 94.94 112 ILE A O 1
ATOM 886 N N . SER A 1 113 ? -10.901 -9.367 8.255 1.00 93.88 113 SER A N 1
ATOM 887 C CA . SER A 1 113 ? -11.072 -9.639 9.683 1.00 93.88 113 SER A CA 1
ATOM 888 C C . SER A 1 113 ? -11.798 -8.513 10.440 1.00 93.88 113 SER A C 1
ATOM 890 O O . SER A 1 113 ? -12.244 -8.717 11.577 1.00 93.88 113 SER A O 1
ATOM 892 N N . THR A 1 114 ? -11.934 -7.325 9.844 1.00 90.88 114 THR A N 1
ATOM 893 C CA . THR A 1 114 ? -12.631 -6.184 10.445 1.00 90.88 114 THR A CA 1
ATOM 894 C C . THR A 1 114 ? -14.147 -6.317 10.259 1.00 90.88 114 THR A C 1
ATOM 896 O O . THR A 1 114 ? -14.636 -6.683 9.196 1.00 90.88 114 THR A O 1
ATOM 899 N N . LYS A 1 115 ? -14.941 -5.990 11.291 1.00 83.44 115 LYS A N 1
ATOM 900 C CA . LYS A 1 115 ? -16.414 -6.127 11.246 1.00 83.44 115 LYS A CA 1
ATOM 901 C C . LYS A 1 115 ? -17.106 -5.132 10.289 1.00 83.44 115 LYS A C 1
ATOM 903 O O . LYS A 1 115 ? -18.252 -5.350 9.900 1.00 83.44 115 LYS A O 1
ATOM 908 N N . GLY A 1 116 ? -16.445 -4.034 9.915 1.00 82.12 116 GLY A N 1
ATOM 909 C CA . GLY A 1 116 ? -17.026 -2.971 9.089 1.00 82.12 116 GLY A CA 1
ATOM 910 C C . GLY A 1 116 ? -17.244 -3.393 7.633 1.00 82.12 116 GLY A C 1
ATOM 911 O O . GLY A 1 116 ? -16.299 -3.770 6.947 1.00 82.12 116 GLY A O 1
ATOM 912 N N . ARG A 1 117 ? -18.478 -3.259 7.123 1.00 85.81 117 ARG A N 1
ATOM 913 C CA . ARG A 1 117 ? -18.834 -3.626 5.732 1.00 85.81 117 ARG A CA 1
ATOM 914 C C . ARG A 1 117 ? -17.968 -2.928 4.679 1.00 85.81 117 ARG A C 1
ATOM 916 O O . ARG A 1 117 ? -17.674 -3.523 3.654 1.00 85.81 117 ARG A O 1
ATOM 923 N N . ILE A 1 118 ? -17.529 -1.699 4.946 1.00 90.56 118 ILE A N 1
ATOM 924 C CA . ILE A 1 118 ? -16.714 -0.920 4.006 1.00 90.56 118 ILE A CA 1
ATOM 925 C C . ILE A 1 118 ? -15.300 -1.506 3.864 1.00 90.56 118 ILE A C 1
ATOM 927 O O . ILE A 1 118 ? -14.758 -1.516 2.764 1.00 90.56 118 ILE A O 1
ATOM 931 N N . PHE A 1 119 ? -14.733 -2.105 4.917 1.00 91.56 119 PHE A N 1
ATOM 932 C CA . PHE A 1 119 ? -13.454 -2.813 4.794 1.00 91.56 119 PHE A CA 1
ATOM 933 C C . PHE A 1 119 ? -13.547 -4.027 3.866 1.00 91.56 119 PHE A C 1
ATOM 935 O O . PHE A 1 119 ? -12.592 -4.331 3.163 1.00 91.56 119 PHE A O 1
ATOM 942 N N . LYS A 1 120 ? -14.715 -4.669 3.758 1.00 91.38 120 LYS A N 1
ATOM 943 C CA . LYS A 1 120 ? -14.913 -5.743 2.771 1.00 91.38 120 LYS A CA 1
ATOM 944 C C . LYS A 1 120 ? -14.821 -5.236 1.330 1.00 91.38 120 LYS A C 1
ATOM 946 O O . LYS A 1 120 ? -14.403 -5.989 0.464 1.00 91.38 120 LYS A O 1
ATOM 951 N N . ILE A 1 121 ? -15.166 -3.971 1.080 1.00 93.44 121 ILE A N 1
ATOM 952 C CA . ILE A 1 121 ? -14.961 -3.334 -0.228 1.00 93.44 121 ILE A CA 1
ATOM 953 C C . ILE A 1 121 ? -13.465 -3.079 -0.446 1.00 93.44 121 ILE A C 1
ATOM 955 O O . ILE A 1 121 ? -12.949 -3.394 -1.512 1.00 93.44 121 ILE A O 1
ATOM 959 N N . ALA A 1 122 ? -12.745 -2.602 0.577 1.00 95.44 122 ALA A N 1
ATOM 960 C CA . ALA A 1 122 ? -11.288 -2.429 0.512 1.00 95.44 122 ALA A CA 1
ATOM 961 C C . ALA A 1 122 ? -10.537 -3.743 0.213 1.00 95.44 122 ALA A C 1
ATOM 963 O O . ALA A 1 122 ? -9.477 -3.740 -0.405 1.00 95.44 122 ALA A O 1
ATOM 964 N N . ALA A 1 123 ? -11.115 -4.895 0.565 1.00 95.88 123 ALA A N 1
ATOM 965 C CA . ALA A 1 123 ? -10.553 -6.202 0.234 1.00 95.88 123 ALA A CA 1
ATOM 966 C C . ALA A 1 123 ? -10.422 -6.465 -1.283 1.00 95.88 123 ALA A C 1
ATOM 968 O O . ALA A 1 123 ? -9.672 -7.361 -1.667 1.00 95.88 123 ALA A O 1
ATOM 969 N N . VAL A 1 124 ? -11.046 -5.658 -2.156 1.00 96.25 124 VAL A N 1
ATOM 970 C CA . VAL A 1 124 ? -10.818 -5.703 -3.615 1.00 96.25 124 VAL A CA 1
ATOM 971 C C . VAL A 1 124 ? -9.345 -5.499 -3.996 1.00 96.25 124 VAL A C 1
ATOM 973 O O . VAL A 1 124 ? -8.936 -5.896 -5.085 1.00 96.25 124 VAL A O 1
ATOM 976 N N . ASN A 1 125 ? -8.514 -4.963 -3.090 1.00 96.38 125 ASN A N 1
ATOM 977 C CA . ASN A 1 125 ? -7.070 -4.828 -3.295 1.00 96.38 125 ASN A CA 1
ATOM 978 C C . ASN A 1 125 ? -6.377 -6.132 -3.710 1.00 96.38 125 ASN A C 1
ATOM 980 O O . ASN A 1 125 ? -5.374 -6.085 -4.414 1.00 96.38 125 ASN A O 1
ATOM 984 N N . ILE A 1 126 ? -6.908 -7.294 -3.312 1.00 97.75 126 ILE A N 1
ATOM 985 C CA . ILE A 1 126 ? -6.350 -8.590 -3.719 1.00 97.75 126 ILE A CA 1
ATOM 986 C C . ILE A 1 126 ? -6.287 -8.741 -5.244 1.00 97.75 126 ILE A C 1
ATOM 988 O O . ILE A 1 126 ? -5.343 -9.325 -5.768 1.00 97.75 126 ILE A O 1
ATOM 992 N N . VAL A 1 127 ? -7.243 -8.148 -5.965 1.00 97.69 127 VAL A N 1
ATOM 993 C CA . VAL A 1 127 ? -7.269 -8.146 -7.430 1.00 97.69 127 VAL A CA 1
ATOM 994 C C . VAL A 1 127 ? -6.114 -7.310 -7.983 1.00 97.69 127 VAL A C 1
ATOM 996 O O . VAL A 1 127 ? -5.432 -7.758 -8.899 1.00 97.69 127 VAL A O 1
ATOM 999 N N . SER A 1 128 ? -5.836 -6.143 -7.389 1.00 96.81 128 SER A N 1
ATOM 1000 C CA . SER A 1 128 ? -4.671 -5.321 -7.749 1.00 96.81 128 SER A CA 1
ATOM 1001 C C . SER A 1 128 ? -3.363 -6.090 -7.540 1.00 96.81 128 SER A C 1
ATOM 1003 O O . SER A 1 128 ? -2.511 -6.094 -8.426 1.00 96.81 128 SER A O 1
ATOM 1005 N N . ILE A 1 129 ? -3.237 -6.816 -6.420 1.00 97.38 129 ILE A N 1
ATOM 1006 C CA . ILE A 1 129 ? -2.060 -7.647 -6.127 1.00 97.38 129 ILE A CA 1
ATOM 1007 C C . ILE A 1 129 ? -1.850 -8.699 -7.218 1.00 97.38 129 ILE A C 1
ATOM 1009 O O . ILE A 1 129 ? -0.752 -8.808 -7.762 1.00 97.38 129 ILE A O 1
ATOM 1013 N N . ILE A 1 130 ? -2.898 -9.450 -7.563 1.00 97.69 130 ILE A N 1
ATOM 1014 C CA . ILE A 1 130 ? -2.827 -10.503 -8.582 1.00 97.69 130 ILE A CA 1
ATOM 1015 C C . ILE A 1 130 ? -2.443 -9.909 -9.941 1.00 97.69 130 ILE A C 1
ATOM 1017 O O . ILE A 1 130 ? -1.489 -10.374 -10.560 1.00 97.69 130 ILE A O 1
ATOM 1021 N N . ILE A 1 131 ? -3.140 -8.859 -10.382 1.00 96.12 131 ILE A N 1
ATOM 1022 C CA . ILE A 1 131 ? -2.904 -8.232 -11.689 1.00 96.12 131 ILE A CA 1
ATOM 1023 C C . ILE A 1 131 ? -1.482 -7.666 -11.780 1.00 96.12 131 ILE A C 1
ATOM 1025 O O . ILE A 1 131 ? -0.797 -7.914 -12.769 1.00 96.12 131 ILE A O 1
ATOM 1029 N N . MET A 1 132 ? -1.012 -6.957 -10.748 1.00 95.00 132 MET A N 1
ATOM 1030 C CA . MET A 1 132 ? 0.333 -6.375 -10.730 1.00 95.00 132 MET A CA 1
ATOM 1031 C C . MET A 1 132 ? 1.418 -7.455 -10.812 1.00 95.00 132 MET A C 1
ATOM 1033 O O . MET A 1 132 ? 2.358 -7.324 -11.593 1.00 95.00 132 MET A O 1
ATOM 1037 N N . ASN A 1 133 ? 1.285 -8.548 -10.051 1.00 95.12 133 ASN A N 1
ATOM 1038 C CA . ASN A 1 133 ? 2.259 -9.640 -10.110 1.00 95.12 133 ASN A CA 1
ATOM 1039 C C . ASN A 1 133 ? 2.236 -10.354 -11.460 1.00 95.12 133 ASN A C 1
ATOM 1041 O O . ASN A 1 133 ? 3.300 -10.670 -11.975 1.00 95.12 133 ASN A O 1
ATOM 1045 N N . LEU A 1 134 ? 1.063 -10.580 -12.056 1.00 93.19 134 LEU A N 1
ATOM 1046 C CA . LEU A 1 134 ? 0.973 -11.182 -13.390 1.00 93.19 134 LEU A CA 1
ATOM 1047 C C . LEU A 1 134 ? 1.597 -10.285 -14.466 1.00 93.19 134 LEU A C 1
ATOM 1049 O O . LEU A 1 134 ? 2.276 -10.792 -15.354 1.00 93.19 134 LEU A O 1
ATOM 1053 N N . ALA A 1 135 ? 1.410 -8.966 -14.366 1.00 91.88 135 ALA A N 1
ATOM 1054 C CA . ALA A 1 135 ? 1.992 -8.003 -15.297 1.00 91.88 135 ALA A CA 1
ATOM 1055 C C . ALA A 1 135 ? 3.522 -7.931 -15.189 1.00 91.88 135 ALA A C 1
ATOM 1057 O O . ALA A 1 135 ? 4.204 -7.799 -16.199 1.00 91.88 135 ALA A O 1
ATOM 1058 N N . ILE A 1 136 ? 4.059 -8.024 -13.969 1.00 91.31 136 ILE A N 1
ATOM 1059 C CA . ILE A 1 136 ? 5.486 -7.823 -13.686 1.00 91.31 136 ILE A CA 1
ATOM 1060 C C . ILE A 1 136 ? 6.281 -9.139 -13.656 1.00 91.31 136 ILE A C 1
ATOM 1062 O O . ILE A 1 136 ? 7.492 -9.124 -13.854 1.00 91.31 136 ILE A O 1
ATOM 1066 N N . ALA A 1 137 ? 5.638 -10.295 -13.470 1.00 90.62 137 ALA A N 1
ATOM 1067 C CA . ALA A 1 137 ? 6.305 -11.599 -13.448 1.00 90.62 137 ALA A CA 1
ATOM 1068 C C . ALA A 1 137 ? 7.259 -11.844 -14.639 1.00 90.62 137 ALA A C 1
ATOM 1070 O O . ALA A 1 137 ? 8.389 -12.272 -14.382 1.00 90.62 137 ALA A O 1
ATOM 1071 N N . PRO A 1 138 ? 6.884 -11.554 -15.904 1.00 90.25 138 PRO A N 1
ATOM 1072 C CA . PRO A 1 138 ? 7.774 -11.774 -17.043 1.00 90.25 138 PRO A CA 1
ATOM 1073 C C . PRO A 1 138 ? 8.814 -10.659 -17.255 1.00 90.25 138 PRO A C 1
ATOM 1075 O O . PRO A 1 138 ? 9.623 -10.772 -18.168 1.00 90.25 138 PRO A O 1
ATOM 1078 N N . ILE A 1 139 ? 8.802 -9.591 -16.448 1.00 89.44 139 ILE A N 1
ATOM 1079 C CA . ILE A 1 139 ? 9.553 -8.347 -16.679 1.00 89.44 139 ILE A CA 1
ATOM 1080 C C . ILE A 1 139 ? 10.645 -8.217 -15.628 1.00 89.44 139 ILE A C 1
ATOM 1082 O O . ILE A 1 139 ? 10.344 -8.060 -14.448 1.00 89.44 139 ILE A O 1
ATOM 1086 N N . ARG A 1 140 ? 11.919 -8.250 -16.022 1.00 86.88 140 ARG A N 1
ATOM 1087 C CA . ARG A 1 140 ? 13.036 -8.135 -15.074 1.00 86.88 140 ARG A CA 1
ATOM 1088 C C . ARG A 1 140 ? 13.436 -6.690 -14.814 1.00 86.88 140 ARG A C 1
ATOM 1090 O O . ARG A 1 140 ? 13.766 -6.355 -13.673 1.00 86.88 140 ARG A O 1
ATOM 1097 N N . TYR A 1 141 ? 13.370 -5.840 -15.833 1.00 86.69 141 TYR A N 1
ATOM 1098 C CA . TYR A 1 141 ? 13.776 -4.438 -15.741 1.00 86.69 141 TYR A CA 1
ATOM 1099 C C . TYR A 1 141 ? 12.696 -3.485 -16.283 1.00 86.69 141 TYR A C 1
ATOM 1101 O O . TYR A 1 141 ? 11.932 -3.881 -17.162 1.00 86.69 141 TYR A O 1
ATOM 1109 N N . PRO A 1 142 ? 12.590 -2.240 -15.774 1.00 83.81 142 PRO A N 1
ATOM 1110 C CA . PRO A 1 142 ? 11.532 -1.301 -16.172 1.00 83.81 142 PRO A CA 1
ATOM 1111 C C . PRO A 1 142 ? 11.470 -1.011 -17.676 1.00 83.81 142 PRO A C 1
ATOM 1113 O O . PRO A 1 142 ? 10.386 -0.806 -18.212 1.00 83.81 142 PRO A O 1
ATOM 1116 N N . GLU A 1 143 ? 12.617 -1.013 -18.357 1.00 84.75 143 GLU A N 1
ATOM 1117 C CA . GLU A 1 143 ? 12.728 -0.803 -19.804 1.00 84.75 143 GLU A CA 1
ATOM 1118 C C . GLU A 1 143 ? 12.059 -1.901 -20.649 1.00 84.75 143 GLU A C 1
ATOM 1120 O O . GLU A 1 143 ? 11.770 -1.682 -21.822 1.00 84.75 143 GLU A O 1
ATOM 1125 N N . GLU A 1 144 ? 11.777 -3.068 -20.065 1.00 85.81 144 GLU A N 1
ATOM 1126 C CA . GLU A 1 144 ? 11.111 -4.191 -20.737 1.00 85.81 144 GLU A CA 1
ATOM 1127 C C . GLU A 1 144 ? 9.574 -4.068 -20.709 1.00 85.81 144 GLU A C 1
ATOM 1129 O O . GLU A 1 144 ? 8.873 -4.879 -21.320 1.00 85.81 144 GLU A O 1
ATOM 1134 N N . ILE A 1 145 ? 9.023 -3.068 -20.006 1.00 84.50 145 ILE A N 1
ATOM 1135 C CA . ILE A 1 145 ? 7.575 -2.871 -19.908 1.00 84.50 145 ILE A CA 1
ATOM 1136 C C . ILE A 1 145 ? 7.030 -2.326 -21.234 1.00 84.50 145 ILE A C 1
ATOM 1138 O O . ILE A 1 145 ? 7.261 -1.179 -21.610 1.00 84.50 145 ILE A O 1
ATOM 1142 N N . GLN A 1 146 ? 6.242 -3.153 -21.920 1.00 85.50 146 GLN A N 1
ATOM 1143 C CA . GLN A 1 146 ? 5.532 -2.783 -23.147 1.00 85.50 146 GLN A CA 1
ATOM 1144 C C . GLN A 1 146 ? 4.269 -1.956 -22.850 1.00 85.50 146 GLN A C 1
ATOM 1146 O O . GLN A 1 146 ? 3.715 -2.028 -21.753 1.00 85.50 146 GLN A O 1
ATOM 1151 N N . GLU A 1 147 ? 3.744 -1.241 -23.852 1.00 83.94 147 GLU A 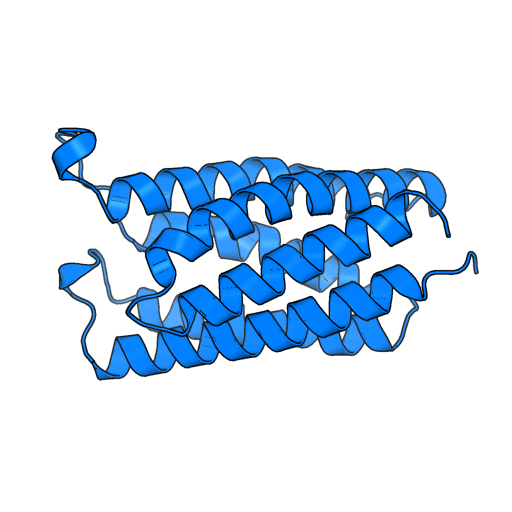N 1
ATOM 1152 C CA . GLU A 1 147 ? 2.534 -0.405 -23.725 1.00 83.94 147 GLU A CA 1
ATOM 1153 C C . GLU A 1 147 ? 1.329 -1.162 -23.145 1.00 83.94 147 GLU A C 1
ATOM 1155 O O . GLU A 1 147 ? 0.633 -0.662 -22.261 1.00 83.94 147 GLU A O 1
ATOM 1160 N N . PHE A 1 148 ? 1.108 -2.403 -23.585 1.00 81.94 148 PHE A N 1
ATOM 1161 C CA . PHE A 1 148 ? 0.041 -3.242 -23.039 1.00 81.94 148 PHE A CA 1
ATOM 1162 C C . PHE A 1 148 ? 0.274 -3.596 -21.559 1.00 81.94 148 PHE A C 1
ATOM 1164 O O . PHE A 1 148 ? -0.666 -3.609 -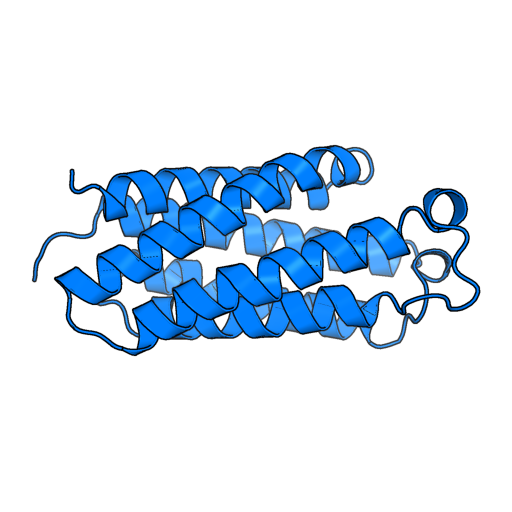20.765 1.00 81.94 148 PHE A O 1
ATOM 1171 N N . GLY A 1 149 ? 1.532 -3.810 -21.162 1.00 84.62 149 GLY A N 1
ATOM 1172 C CA . GLY A 1 149 ? 1.919 -3.997 -19.763 1.00 84.62 149 GLY A CA 1
ATOM 1173 C C . GLY A 1 149 ? 1.645 -2.753 -18.915 1.00 84.62 149 GLY A C 1
ATOM 1174 O O . GLY A 1 149 ? 1.103 -2.875 -17.817 1.00 84.62 149 GLY A O 1
ATOM 1175 N N . LEU A 1 150 ? 1.921 -1.554 -19.445 1.00 86.00 150 LEU A N 1
ATOM 1176 C CA . LEU A 1 150 ? 1.587 -0.287 -18.781 1.00 86.00 150 LEU A CA 1
ATOM 1177 C C . LEU A 1 150 ? 0.081 -0.152 -18.541 1.00 86.00 150 LEU A C 1
ATOM 1179 O O . LEU A 1 150 ? -0.322 0.221 -17.443 1.00 86.00 150 LEU A O 1
ATOM 1183 N N . LEU A 1 151 ? -0.755 -0.513 -19.521 1.00 88.31 151 LEU A N 1
ATOM 1184 C CA . LEU A 1 151 ? -2.215 -0.480 -19.374 1.00 88.31 151 LEU A CA 1
ATOM 1185 C C . LEU A 1 151 ? -2.691 -1.377 -18.217 1.00 88.31 151 LEU A C 1
ATOM 1187 O O . LEU A 1 151 ? -3.525 -0.966 -17.406 1.00 88.31 151 LEU A O 1
ATOM 1191 N N . ILE A 1 152 ? -2.141 -2.592 -18.117 1.00 90.88 152 ILE A N 1
ATOM 1192 C CA . ILE A 1 152 ? -2.471 -3.541 -17.046 1.00 90.88 152 ILE A CA 1
ATOM 1193 C C . ILE A 1 152 ? -2.032 -2.992 -15.679 1.00 90.88 152 ILE A C 1
ATOM 1195 O O . ILE A 1 152 ? -2.808 -3.024 -14.720 1.00 90.88 152 ILE A O 1
ATOM 1199 N N . ILE A 1 153 ? -0.814 -2.448 -15.595 1.00 91.69 153 ILE A N 1
ATOM 1200 C CA . ILE A 1 153 ? -0.269 -1.822 -14.382 1.00 91.69 153 ILE A CA 1
ATOM 1201 C C . ILE A 1 153 ? -1.149 -0.640 -13.945 1.00 91.69 153 ILE A C 1
ATOM 1203 O O . ILE A 1 153 ? -1.542 -0.566 -12.779 1.00 91.69 153 ILE A O 1
ATOM 1207 N N . SER A 1 154 ? -1.544 0.239 -14.871 1.00 91.81 154 SER A N 1
ATOM 1208 C CA . SER A 1 154 ? -2.478 1.341 -14.601 1.00 91.81 154 SER A CA 1
ATOM 1209 C C . SER A 1 154 ? -3.826 0.839 -14.078 1.00 91.81 154 SER A C 1
ATOM 1211 O O . SER A 1 154 ? -4.359 1.394 -13.115 1.00 91.81 154 SER A O 1
ATOM 1213 N N . GLY A 1 155 ? -4.360 -0.249 -14.642 1.00 93.19 155 GLY A N 1
ATOM 1214 C CA . GLY A 1 155 ? -5.568 -0.905 -14.136 1.00 93.19 155 GLY A CA 1
ATOM 1215 C C . GLY A 1 155 ? -5.422 -1.383 -12.686 1.00 93.19 155 GLY A C 1
ATOM 1216 O O . GLY A 1 155 ? -6.302 -1.136 -11.856 1.00 93.19 155 GLY A O 1
ATOM 1217 N N . ALA A 1 156 ? -4.285 -1.996 -12.341 1.00 95.12 156 ALA A N 1
ATOM 1218 C CA . ALA A 1 156 ? -3.990 -2.406 -10.968 1.00 95.12 156 ALA A CA 1
ATOM 1219 C C . ALA A 1 156 ? -3.933 -1.203 -10.007 1.00 95.12 156 ALA A C 1
ATOM 1221 O O . ALA A 1 156 ? -4.480 -1.275 -8.900 1.00 95.12 156 ALA A O 1
ATOM 1222 N N . PHE A 1 157 ? -3.341 -0.083 -10.430 1.00 95.25 157 PHE A N 1
ATOM 1223 C CA . PHE A 1 157 ? -3.315 1.161 -9.656 1.00 95.25 157 PHE A CA 1
ATOM 1224 C C . PHE A 1 157 ? -4.717 1.748 -9.420 1.00 95.25 157 PHE A C 1
ATOM 1226 O O . PHE A 1 157 ? -5.021 2.165 -8.301 1.00 95.25 157 PHE A O 1
ATOM 1233 N N . ILE A 1 158 ? -5.610 1.717 -10.414 1.00 95.75 158 ILE A N 1
ATOM 1234 C CA . ILE A 1 158 ? -7.001 2.183 -10.259 1.00 95.75 158 ILE A CA 1
ATOM 1235 C C . ILE A 1 158 ? -7.747 1.349 -9.208 1.00 95.75 158 ILE A C 1
ATOM 1237 O O . ILE A 1 158 ? -8.405 1.900 -8.323 1.00 95.75 158 ILE A O 1
ATOM 1241 N N . ILE A 1 159 ? -7.609 0.021 -9.251 1.00 97.00 159 ILE A N 1
ATOM 1242 C CA . ILE A 1 159 ? -8.230 -0.874 -8.261 1.00 97.00 159 ILE A CA 1
ATOM 1243 C C . ILE A 1 159 ? -7.689 -0.584 -6.854 1.00 97.00 159 ILE A C 1
ATOM 1245 O O . ILE A 1 159 ? -8.455 -0.527 -5.888 1.00 97.00 159 ILE A O 1
ATOM 1249 N N . MET A 1 160 ? -6.380 -0.347 -6.733 1.00 96.38 160 MET A N 1
ATOM 1250 C CA . MET A 1 160 ? -5.756 0.033 -5.466 1.00 96.38 160 MET A CA 1
ATOM 1251 C C . MET A 1 160 ? -6.278 1.382 -4.949 1.00 96.38 160 MET A C 1
ATOM 1253 O O . MET A 1 160 ? -6.513 1.517 -3.749 1.00 96.38 160 MET A O 1
ATOM 1257 N N . ALA A 1 161 ? -6.528 2.360 -5.823 1.00 97.12 161 ALA A N 1
ATOM 1258 C CA . ALA A 1 161 ? -7.125 3.635 -5.430 1.00 97.12 161 ALA A CA 1
ATOM 1259 C C . ALA A 1 161 ? -8.542 3.451 -4.859 1.00 97.12 161 ALA A C 1
ATOM 1261 O O . ALA A 1 161 ? -8.851 3.990 -3.796 1.00 97.12 161 ALA A O 1
ATOM 1262 N N . ILE A 1 162 ? -9.380 2.635 -5.509 1.00 97.12 162 ILE A N 1
ATOM 1263 C CA . ILE A 1 162 ? -10.732 2.304 -5.023 1.00 97.12 162 ILE A CA 1
ATOM 1264 C C . ILE A 1 162 ? -10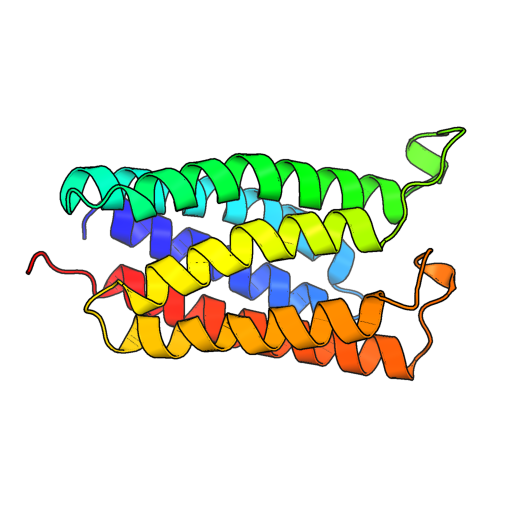.659 1.626 -3.650 1.00 97.12 162 ILE A C 1
ATOM 1266 O O . ILE A 1 162 ? -11.373 2.014 -2.722 1.00 97.12 162 ILE A O 1
ATOM 1270 N N . SER A 1 163 ? -9.761 0.648 -3.504 1.00 97.81 163 SER A N 1
ATOM 1271 C CA . SER A 1 163 ? -9.496 -0.021 -2.230 1.00 97.81 163 SER A CA 1
ATOM 1272 C C . SER A 1 163 ? -9.097 0.974 -1.135 1.00 97.81 163 SER A C 1
ATOM 1274 O O . SER A 1 163 ? -9.675 0.967 -0.047 1.00 97.81 163 SER A O 1
ATOM 1276 N N . ALA A 1 164 ? -8.156 1.873 -1.428 1.00 97.69 164 ALA A N 1
ATOM 1277 C CA . ALA A 1 164 ? -7.664 2.864 -0.483 1.00 97.69 164 ALA A CA 1
ATOM 1278 C C . ALA A 1 164 ? -8.766 3.843 -0.048 1.00 97.69 164 ALA A C 1
ATOM 1280 O O . ALA A 1 164 ? -8.912 4.119 1.142 1.00 97.69 164 ALA A O 1
ATOM 1281 N N . ILE A 1 165 ? -9.604 4.312 -0.977 1.00 97.88 165 ILE A N 1
ATOM 1282 C CA . ILE A 1 165 ? -10.763 5.158 -0.653 1.00 97.88 165 ILE A CA 1
ATOM 1283 C C . ILE A 1 165 ? -11.730 4.403 0.268 1.00 97.88 165 ILE A C 1
ATOM 1285 O O . ILE A 1 165 ? -12.153 4.938 1.296 1.00 97.88 165 ILE A O 1
ATOM 1289 N N . ALA A 1 166 ? -12.038 3.140 -0.041 1.00 97.06 166 ALA A N 1
ATOM 1290 C CA . ALA A 1 166 ? -12.884 2.315 0.813 1.00 97.06 166 ALA A CA 1
ATOM 1291 C C . ALA A 1 166 ? -12.266 2.121 2.209 1.00 97.06 166 ALA A C 1
ATOM 1293 O O . ALA A 1 166 ? -12.953 2.317 3.208 1.00 97.06 166 ALA A O 1
ATOM 1294 N N . ALA A 1 167 ? -10.972 1.812 2.312 1.00 96.50 167 ALA A N 1
ATOM 1295 C CA . ALA A 1 167 ? -10.283 1.662 3.592 1.00 96.50 167 ALA A CA 1
ATOM 1296 C C . ALA A 1 167 ? -10.303 2.964 4.409 1.00 96.50 167 ALA A C 1
ATOM 1298 O O . ALA A 1 167 ? -10.571 2.926 5.610 1.00 96.50 167 ALA A O 1
ATOM 1299 N N . SER A 1 168 ? -10.109 4.117 3.762 1.00 97.00 168 SER A N 1
ATOM 1300 C CA . SER A 1 168 ? -10.191 5.438 4.396 1.00 97.00 168 SER A CA 1
ATOM 1301 C C . SER A 1 168 ? -11.564 5.681 5.037 1.00 97.00 168 SER A C 1
ATOM 1303 O O . SER A 1 168 ? -11.663 6.018 6.222 1.00 97.00 168 SER A O 1
ATOM 1305 N N . ILE A 1 169 ? -12.640 5.414 4.288 1.00 95.38 169 ILE A N 1
ATOM 1306 C CA . ILE A 1 169 ? -14.016 5.504 4.797 1.00 95.38 169 ILE A CA 1
ATOM 1307 C C . ILE A 1 169 ? -14.274 4.422 5.863 1.00 95.38 169 ILE A C 1
ATOM 1309 O O . ILE A 1 169 ? -15.007 4.647 6.823 1.00 95.38 169 ILE A O 1
ATOM 1313 N N . GLY A 1 170 ? -13.666 3.244 5.726 1.00 93.88 170 GLY A N 1
ATOM 1314 C CA . GLY A 1 170 ? -13.711 2.180 6.724 1.00 93.88 170 GLY A CA 1
ATOM 1315 C C . GLY A 1 170 ? -13.186 2.658 8.075 1.00 93.88 170 GLY A C 1
ATOM 1316 O O . GLY A 1 170 ? -13.898 2.546 9.073 1.00 93.88 170 GLY A O 1
ATOM 1317 N N . PHE A 1 171 ? -11.991 3.254 8.098 1.00 92.94 171 PHE A N 1
ATOM 1318 C CA . PHE A 1 171 ? -11.362 3.789 9.308 1.00 92.94 171 PHE A CA 1
ATOM 1319 C C . PHE A 1 171 ? -12.157 4.933 9.941 1.00 92.94 171 PHE A C 1
ATOM 1321 O O . PHE A 1 171 ? -12.244 5.004 11.166 1.00 92.94 171 PHE A O 1
ATOM 1328 N N . SER A 1 172 ? -12.799 5.800 9.152 1.00 91.81 172 SER A N 1
ATOM 1329 C CA . SER A 1 172 ? -13.623 6.879 9.717 1.00 91.81 172 SER A CA 1
ATOM 1330 C C . SER A 1 172 ? -14.860 6.370 10.460 1.00 91.81 172 SER A C 1
ATOM 1332 O O . SER A 1 172 ? -15.321 7.025 11.397 1.00 91.81 172 SER A O 1
ATOM 1334 N N . LYS A 1 173 ? -15.358 5.181 10.093 1.00 88.38 173 LYS A N 1
ATOM 1335 C CA . LYS A 1 173 ? -16.562 4.560 10.663 1.00 88.38 173 LYS A CA 1
ATOM 1336 C C . LYS A 1 173 ? -16.284 3.460 11.690 1.00 88.38 173 LYS A C 1
ATOM 1338 O O . LYS A 1 173 ? -17.233 2.820 12.141 1.00 88.38 173 LYS A O 1
ATOM 1343 N N . ILE A 1 174 ? -15.030 3.221 12.085 1.00 85.81 174 ILE A N 1
ATOM 1344 C CA . ILE A 1 174 ? -14.742 2.306 13.199 1.00 85.81 174 ILE A CA 1
ATOM 1345 C C . ILE A 1 174 ? -15.259 2.942 14.498 1.00 85.81 174 ILE A C 1
ATOM 1347 O O . ILE A 1 174 ? -14.684 3.903 15.012 1.00 85.81 174 ILE A O 1
ATOM 1351 N N . SER A 1 175 ? -16.340 2.389 15.047 1.00 64.88 175 SER A N 1
ATOM 1352 C CA . SER A 1 175 ? -16.728 2.564 16.448 1.00 64.88 175 SER A CA 1
ATOM 1353 C C . SER A 1 175 ? -16.410 1.279 17.210 1.00 64.88 175 SER A C 1
ATOM 1355 O O . SER A 1 175 ? -16.449 0.193 16.626 1.00 64.88 175 SER A O 1
ATOM 1357 N N . ARG A 1 176 ? -16.099 1.382 18.510 1.00 55.72 176 ARG A N 1
ATOM 1358 C CA . ARG A 1 176 ? -15.996 0.194 19.373 1.00 55.72 176 ARG A CA 1
ATOM 1359 C C . ARG A 1 176 ? -17.285 -0.619 19.216 1.00 55.72 176 ARG A C 1
ATOM 1361 O O . ARG A 1 176 ? -18.361 -0.065 19.428 1.00 55.72 176 ARG A O 1
ATOM 1368 N N . SER A 1 177 ? -17.161 -1.874 18.781 1.00 45.50 177 SER A N 1
ATOM 1369 C CA . SER A 1 177 ? -18.199 -2.886 18.996 1.00 45.50 177 SER A CA 1
ATOM 1370 C C . SER A 1 177 ? -17.960 -3.508 20.353 1.00 45.50 177 SER A C 1
ATOM 1372 O O . SER A 1 177 ? -16.823 -4.018 20.497 1.00 45.50 177 SER A O 1
#

Sequence (177 aa):
MKSHNILGLIGFIFSAIAAILGATIFGALYGFISWGISILIRSIAWILLSKEIGKVLYLITGIIVLIFGILSISSLFIVINPNIFRLEIKIPIQVPVILWSIYSFLEFLSYISTKGRIFKIAAVNIVSIIIMNLAIAPIRYPEEIQEFGLLIISGAFIIMAISAIAASIGFSKISRS

pLDDT: mean 90.78, std 9.51, range [45.5, 98.5]

Secondary structure (DSSP, 8-state):
--HHHHHHHHHHHHHHHHHHHHTSTTTHHHHHHHHHHHHHHHHHHHHHHHHHH--HHHHHHHHHHHHHHHHHHHHHHHHH-HHHHT-SSPPPTHHHHHHHHHHHHHHHHHHHHSS-HHHHHHTTHHHHHHHHHHHHTT-SSGGG--HHHHHHHHHHHHHHHHHHHHHHHHHHT----

Foldseek 3Di:
DDLLLVLQLQLLLLQLQLLLLLLDPNSNVVSLVSLLSSLQSNLVSLCVVCVVQVDVLSPVLSVLSNPLSVVLSVLVVCQVCVVVVVDPDHAFNVSSLVSVLVSLVSLLVVLVVDPFPLSVLLNLLVVLSVLLCVLRVVGGGPVPRDPVSSNSNSVSSNSSSSSSNSSSVRSNPDDDD

Radius of gyration: 15.96 Å; chains: 1; bounding box: 46×24×45 Å